Protein AF-A0A966PU40-F1 (afdb_monomer)

Mean predicted aligned error: 7.91 Å

Structure (mmCIF, N/CA/C/O backbone):
data_AF-A0A966PU40-F1
#
_entry.id   AF-A0A966PU40-F1
#
loop_
_atom_site.group_PDB
_atom_site.id
_atom_site.type_symbol
_atom_site.label_atom_id
_atom_site.label_alt_id
_atom_site.label_comp_id
_atom_site.label_asym_id
_atom_site.label_entity_id
_atom_site.label_seq_id
_atom_site.pdbx_PDB_ins_code
_atom_site.Cartn_x
_atom_site.Cartn_y
_atom_site.Cartn_z
_atom_site.occupancy
_atom_site.B_iso_or_equiv
_atom_site.auth_seq_id
_atom_site.auth_comp_id
_atom_site.auth_asym_id
_atom_site.auth_atom_id
_atom_site.pdbx_PDB_model_num
ATOM 1 N N . MET A 1 1 ? 4.384 -23.837 -5.040 1.00 49.97 1 MET A N 1
ATOM 2 C CA . MET A 1 1 ? 4.161 -22.382 -5.125 1.00 49.97 1 MET A CA 1
ATOM 3 C C . MET A 1 1 ? 4.969 -21.785 -3.992 1.00 49.97 1 MET A C 1
ATOM 5 O O . MET A 1 1 ? 4.522 -21.928 -2.866 1.00 49.97 1 MET A O 1
ATOM 9 N N . SER A 1 2 ? 6.229 -21.371 -4.197 1.00 53.91 2 SER A N 1
ATOM 10 C CA . SER A 1 2 ? 7.077 -21.059 -3.023 1.00 53.91 2 SER A CA 1
ATOM 11 C C . SER A 1 2 ? 8.029 -19.872 -3.134 1.00 53.91 2 SER A C 1
ATOM 13 O O . SER A 1 2 ? 8.113 -19.144 -2.159 1.00 53.91 2 SER A O 1
ATOM 15 N N . ASP A 1 3 ? 8.686 -19.590 -4.266 1.00 56.66 3 ASP A N 1
ATOM 16 C CA . ASP A 1 3 ? 9.688 -18.497 -4.281 1.00 56.66 3 ASP A CA 1
ATOM 17 C C . ASP A 1 3 ? 9.564 -17.516 -5.454 1.00 56.66 3 ASP A C 1
ATOM 19 O O . ASP A 1 3 ? 9.898 -16.346 -5.322 1.00 56.66 3 ASP A O 1
ATOM 23 N N . THR A 1 4 ? 9.058 -17.943 -6.613 1.00 58.75 4 THR A N 1
ATOM 24 C CA . THR A 1 4 ? 8.930 -17.054 -7.784 1.00 58.75 4 THR A CA 1
ATOM 25 C C . THR A 1 4 ? 7.728 -16.113 -7.683 1.00 58.75 4 THR A C 1
ATOM 27 O O . THR A 1 4 ? 7.845 -14.950 -8.060 1.00 58.75 4 THR A O 1
ATOM 30 N N . GLU A 1 5 ? 6.601 -16.585 -7.139 1.00 60.59 5 GLU A N 1
ATOM 31 C CA . GLU A 1 5 ? 5.418 -15.745 -6.880 1.00 60.59 5 GLU A CA 1
ATOM 32 C C . GLU A 1 5 ? 5.767 -14.610 -5.915 1.00 60.59 5 GLU A C 1
ATOM 34 O O . GLU A 1 5 ? 5.530 -13.450 -6.230 1.00 60.59 5 GLU A O 1
ATOM 39 N N . SER A 1 6 ? 6.497 -14.907 -4.834 1.00 79.19 6 SER A N 1
ATOM 40 C CA . SER A 1 6 ? 6.902 -13.879 -3.869 1.00 79.19 6 SER A CA 1
ATOM 41 C C . SER A 1 6 ? 7.825 -12.810 -4.474 1.00 79.19 6 SER A C 1
ATOM 43 O O . SER A 1 6 ? 7.762 -11.648 -4.076 1.00 79.19 6 SER A O 1
ATOM 45 N N . VAL A 1 7 ? 8.663 -13.161 -5.458 1.00 87.69 7 VAL A N 1
ATOM 46 C CA . VAL A 1 7 ? 9.554 -12.213 -6.151 1.00 87.69 7 VAL A CA 1
ATOM 47 C C . VAL A 1 7 ? 8.775 -11.307 -7.103 1.00 87.69 7 VAL A C 1
ATOM 49 O O . VAL A 1 7 ? 9.021 -10.098 -7.123 1.00 87.69 7 VAL A O 1
ATOM 52 N N . VAL A 1 8 ? 7.838 -11.866 -7.873 1.00 88.38 8 VAL A N 1
ATOM 53 C CA . VAL A 1 8 ? 6.982 -11.092 -8.785 1.00 88.38 8 VAL A CA 1
ATOM 54 C C . VAL A 1 8 ? 6.062 -10.167 -7.992 1.00 88.38 8 VAL A C 1
ATOM 56 O O . VAL A 1 8 ? 6.008 -8.973 -8.287 1.00 88.38 8 VAL A O 1
ATOM 59 N N . ASP A 1 9 ? 5.432 -10.673 -6.934 1.00 90.81 9 ASP A N 1
ATOM 60 C CA . ASP A 1 9 ? 4.559 -9.889 -6.057 1.00 90.81 9 ASP A CA 1
ATOM 61 C C . ASP A 1 9 ? 5.324 -8.751 -5.384 1.00 90.81 9 ASP A C 1
ATOM 63 O O . ASP A 1 9 ? 4.860 -7.610 -5.334 1.00 90.81 9 ASP A O 1
ATOM 67 N N . LYS A 1 10 ? 6.550 -9.025 -4.927 1.00 93.31 10 LYS A N 1
ATOM 68 C CA . LYS A 1 10 ? 7.417 -8.010 -4.329 1.00 93.31 10 LYS A CA 1
ATOM 69 C C . LYS A 1 10 ? 7.844 -6.947 -5.340 1.00 93.31 10 LYS A C 1
ATOM 71 O O . LYS A 1 10 ? 7.901 -5.771 -4.983 1.00 93.31 10 LYS A O 1
ATOM 76 N N . ARG A 1 11 ? 8.128 -7.322 -6.593 1.00 94.69 11 ARG A N 1
ATOM 77 C CA . ARG A 1 11 ? 8.388 -6.344 -7.662 1.00 94.69 11 ARG A CA 1
ATOM 78 C C . ARG A 1 11 ? 7.163 -5.466 -7.877 1.00 94.69 11 ARG A C 1
ATOM 80 O O . ARG A 1 11 ? 7.289 -4.245 -7.840 1.00 94.69 11 ARG A O 1
ATOM 87 N N . LEU A 1 12 ? 6.000 -6.084 -8.079 1.00 94.88 12 LEU A N 1
ATOM 88 C CA . LEU A 1 12 ? 4.747 -5.378 -8.323 1.00 94.88 12 LEU A CA 1
ATOM 89 C C . LEU A 1 12 ? 4.415 -4.421 -7.176 1.00 94.88 12 LEU A C 1
ATOM 91 O O . LEU A 1 12 ? 4.000 -3.295 -7.431 1.00 94.88 12 LEU A O 1
ATOM 95 N N . PHE A 1 13 ? 4.663 -4.825 -5.928 1.00 95.56 13 PHE A N 1
ATOM 96 C CA . PHE A 1 13 ? 4.517 -3.949 -4.771 1.00 95.56 13 PHE A CA 1
ATOM 97 C C . PHE A 1 13 ? 5.333 -2.658 -4.931 1.00 95.56 13 PHE A C 1
ATOM 99 O O . PHE A 1 13 ? 4.776 -1.574 -4.785 1.00 95.56 13 PHE A O 1
ATOM 106 N N . TYR A 1 14 ? 6.620 -2.748 -5.291 1.00 97.19 14 TYR A N 1
ATOM 107 C CA . TYR A 1 14 ? 7.450 -1.555 -5.504 1.00 97.19 14 TYR A CA 1
ATOM 108 C C . TYR A 1 14 ? 6.980 -0.700 -6.681 1.00 97.19 14 TYR A C 1
ATOM 110 O O . TYR A 1 14 ? 7.000 0.525 -6.572 1.00 97.19 14 TYR A O 1
ATOM 118 N N . LEU A 1 15 ? 6.509 -1.322 -7.765 1.00 96.94 15 LEU A N 1
ATOM 119 C CA . LEU A 1 15 ? 5.918 -0.596 -8.892 1.00 96.94 15 LEU A CA 1
ATOM 120 C C . LEU A 1 15 ? 4.667 0.186 -8.464 1.00 96.94 15 LEU A C 1
ATOM 122 O O . LEU A 1 15 ? 4.487 1.334 -8.855 1.00 96.94 15 LEU A O 1
ATOM 126 N N . MET A 1 16 ? 3.829 -0.409 -7.614 1.00 96.50 16 MET A N 1
ATOM 127 C CA . MET A 1 16 ? 2.580 0.189 -7.142 1.00 96.50 16 MET A CA 1
ATOM 128 C C . MET A 1 16 ? 2.767 1.324 -6.129 1.00 96.50 16 MET A C 1
ATOM 130 O O . MET A 1 16 ? 1.819 2.081 -5.926 1.00 96.50 16 MET A O 1
ATOM 134 N N . LEU A 1 17 ? 3.949 1.480 -5.515 1.00 95.44 17 LEU A N 1
ATOM 135 C CA . LEU A 1 17 ? 4.222 2.570 -4.563 1.00 95.44 17 LEU A CA 1
ATOM 136 C C . LEU A 1 17 ? 4.154 3.962 -5.205 1.00 95.44 17 LEU A C 1
ATOM 138 O O . LEU A 1 17 ? 3.912 4.945 -4.509 1.00 95.44 17 LEU A O 1
ATOM 142 N N . SER A 1 18 ? 4.398 4.069 -6.513 1.00 94.12 18 SER A N 1
ATOM 143 C CA . SER A 1 18 ? 4.313 5.331 -7.247 1.00 94.12 18 SER A CA 1
ATOM 144 C C . SER A 1 18 ? 4.175 5.073 -8.740 1.00 94.12 18 SER A C 1
ATOM 146 O O . SER A 1 18 ? 4.993 4.364 -9.320 1.00 94.12 18 SER A O 1
ATOM 148 N N . ILE A 1 19 ? 3.208 5.730 -9.386 1.00 91.12 19 ILE A N 1
ATOM 149 C CA . ILE A 1 19 ? 3.029 5.658 -10.846 1.00 91.12 19 ILE A CA 1
ATOM 150 C C . ILE A 1 19 ? 4.302 6.112 -11.583 1.00 91.12 19 ILE A C 1
ATOM 152 O O . ILE A 1 19 ? 4.691 5.505 -12.575 1.00 91.12 19 ILE A O 1
ATOM 156 N N . GLY A 1 20 ? 4.948 7.184 -11.108 1.00 89.38 20 GLY A N 1
ATOM 157 C CA . GLY A 1 20 ? 6.094 7.794 -11.792 1.00 89.38 20 GLY A CA 1
ATOM 158 C C . GLY A 1 20 ? 7.458 7.258 -11.359 1.00 89.38 20 GLY A C 1
ATOM 159 O O . GLY A 1 20 ? 8.394 7.290 -12.147 1.00 89.38 20 GLY A O 1
ATOM 160 N N . GLN A 1 21 ? 7.582 6.781 -10.117 1.00 95.19 21 GLN A N 1
ATOM 161 C CA . GLN A 1 21 ? 8.871 6.385 -9.526 1.00 95.19 21 GLN A CA 1
ATOM 162 C C . GLN A 1 21 ? 8.955 4.895 -9.181 1.00 95.19 21 GLN A C 1
ATOM 164 O O . GLN A 1 21 ? 10.002 4.424 -8.744 1.00 95.19 21 GLN A O 1
ATOM 169 N N . GLY A 1 22 ? 7.882 4.125 -9.383 1.00 95.81 22 GLY A N 1
ATOM 170 C CA . GLY A 1 22 ? 7.835 2.713 -9.006 1.00 95.81 22 GLY A CA 1
ATOM 171 C C . GLY A 1 22 ? 8.951 1.872 -9.636 1.00 95.81 22 GLY A C 1
ATOM 172 O O . GLY A 1 22 ? 9.512 0.999 -8.974 1.00 95.81 22 GLY A O 1
ATOM 173 N N . GLN A 1 23 ? 9.344 2.176 -10.880 1.00 95.88 23 GLN A N 1
ATOM 174 C CA . GLN A 1 23 ? 10.475 1.519 -11.552 1.00 95.88 23 GLN A CA 1
ATOM 175 C C . GLN A 1 23 ? 11.807 1.793 -10.851 1.00 95.88 23 GLN A C 1
ATOM 177 O O . GLN A 1 23 ? 12.583 0.866 -10.619 1.00 95.88 23 GLN A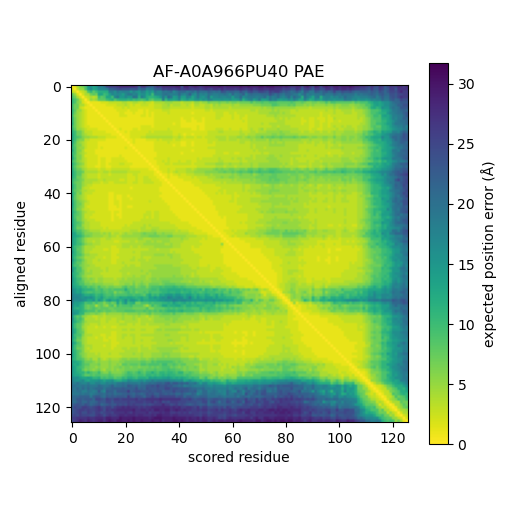 O 1
ATOM 182 N N . GLU A 1 24 ? 12.053 3.046 -10.460 1.00 96.00 24 GLU A N 1
ATOM 183 C CA . GLU A 1 24 ? 13.256 3.438 -9.721 1.00 96.00 24 GLU A CA 1
ATOM 184 C C . GLU A 1 24 ? 13.307 2.736 -8.360 1.00 96.00 24 GLU A C 1
ATOM 186 O O . GLU A 1 24 ? 14.358 2.237 -7.958 1.00 96.00 24 GLU A O 1
ATOM 191 N N . PHE A 1 25 ? 12.165 2.620 -7.676 1.00 96.94 25 PHE A N 1
ATOM 192 C CA . PHE A 1 25 ? 12.071 1.910 -6.400 1.00 96.94 25 PHE A CA 1
ATOM 193 C C . PHE A 1 25 ? 12.331 0.412 -6.557 1.00 96.94 25 PHE A C 1
ATOM 195 O O . PHE A 1 25 ? 13.086 -0.168 -5.778 1.00 96.94 25 PHE A O 1
ATOM 202 N N . ALA A 1 26 ? 11.758 -0.222 -7.582 1.00 96.31 26 ALA A N 1
ATOM 203 C CA . ALA A 1 26 ? 12.028 -1.624 -7.871 1.00 96.31 26 ALA A CA 1
ATOM 204 C C . ALA A 1 26 ? 13.516 -1.840 -8.207 1.00 96.31 26 ALA A C 1
ATOM 206 O O . ALA A 1 26 ? 14.133 -2.769 -7.682 1.00 96.31 26 ALA A O 1
ATOM 207 N N . ASN A 1 27 ? 14.119 -0.963 -9.015 1.00 95.75 27 ASN A N 1
ATOM 208 C CA . ASN A 1 27 ? 15.543 -1.033 -9.335 1.00 95.75 27 ASN A CA 1
ATOM 209 C C . ASN A 1 27 ? 16.423 -0.908 -8.087 1.00 95.75 27 ASN A C 1
ATOM 211 O O . ASN A 1 27 ? 17.295 -1.745 -7.854 1.00 95.75 27 ASN A O 1
ATOM 215 N N . PHE A 1 28 ? 16.136 0.086 -7.245 1.00 96.44 28 PHE A N 1
ATOM 216 C CA . PHE A 1 28 ? 16.833 0.304 -5.981 1.00 96.44 28 PHE A CA 1
ATOM 217 C C . PHE A 1 28 ? 16.777 -0.927 -5.064 1.00 96.44 28 PHE A C 1
ATOM 219 O O . PHE A 1 28 ? 17.746 -1.244 -4.377 1.00 96.44 28 PHE A O 1
ATOM 226 N N . MET A 1 29 ? 15.667 -1.669 -5.102 1.00 95.75 29 MET A N 1
ATOM 227 C CA . MET A 1 29 ? 15.474 -2.905 -4.340 1.00 95.75 29 MET A CA 1
ATOM 228 C C . MET A 1 29 ? 16.082 -4.156 -4.998 1.00 95.75 29 MET A C 1
ATOM 230 O O . MET A 1 29 ? 15.887 -5.265 -4.495 1.00 95.75 29 MET A O 1
ATOM 234 N N . GLY A 1 30 ? 16.849 -3.989 -6.080 1.00 95.38 30 GLY A N 1
ATOM 235 C CA . GLY A 1 30 ? 17.644 -5.036 -6.723 1.00 95.38 30 GLY A CA 1
ATOM 236 C C . GLY A 1 30 ? 16.990 -5.696 -7.937 1.00 95.38 30 GLY A C 1
ATOM 237 O O . GLY A 1 30 ? 17.535 -6.673 -8.452 1.00 95.38 30 GLY A O 1
ATOM 238 N N . PHE A 1 31 ? 15.845 -5.197 -8.415 1.00 95.38 31 PHE A N 1
ATOM 239 C CA . PHE A 1 31 ? 15.235 -5.702 -9.645 1.00 95.38 31 PHE A CA 1
ATOM 240 C C . PHE A 1 31 ? 15.910 -5.107 -10.885 1.00 95.38 31 PHE A C 1
ATOM 242 O O . PHE A 1 31 ? 16.271 -3.935 -10.924 1.00 95.38 31 PHE A O 1
ATOM 249 N N . SER A 1 32 ? 16.064 -5.907 -11.937 1.00 92.62 32 SER A N 1
ATOM 250 C CA . SER A 1 32 ? 16.587 -5.423 -13.216 1.00 92.62 32 SER A CA 1
ATOM 251 C C . SER A 1 32 ? 15.631 -4.430 -13.877 1.00 92.62 32 SER A C 1
ATOM 253 O O . SER A 1 32 ? 14.412 -4.600 -13.799 1.00 92.62 32 SER A O 1
ATOM 255 N N . ASN A 1 33 ? 16.186 -3.449 -14.593 1.00 90.88 33 ASN A N 1
ATOM 256 C CA . ASN A 1 33 ? 15.378 -2.567 -15.429 1.00 90.88 33 ASN A CA 1
ATOM 257 C C . ASN A 1 33 ? 14.752 -3.362 -16.581 1.00 90.88 33 ASN A C 1
ATOM 259 O O . ASN A 1 33 ? 15.470 -4.117 -17.250 1.00 90.88 33 ASN A O 1
ATOM 263 N N . PRO A 1 34 ? 13.441 -3.212 -16.816 1.00 93.12 34 PRO A N 1
ATOM 264 C CA . PRO A 1 34 ? 12.797 -3.799 -17.978 1.00 93.12 34 PRO A CA 1
ATOM 265 C C . PRO A 1 34 ? 13.254 -3.098 -19.268 1.00 93.12 34 PRO A C 1
ATOM 267 O O . PRO A 1 34 ? 13.898 -2.050 -19.249 1.00 93.12 34 PRO A O 1
ATOM 270 N N . SER A 1 35 ? 12.911 -3.675 -20.419 1.00 95.38 35 SER A N 1
ATOM 271 C CA . SER A 1 35 ? 12.966 -2.943 -21.690 1.00 95.38 35 SER A CA 1
ATOM 272 C C . SER A 1 35 ? 11.939 -1.809 -21.700 1.00 95.38 35 SER A C 1
ATOM 274 O O . SER A 1 35 ? 10.865 -1.987 -21.129 1.00 95.38 35 SER A O 1
ATOM 276 N N . ASN A 1 36 ? 12.197 -0.731 -22.446 1.00 95.00 36 ASN A N 1
ATOM 277 C CA . ASN A 1 36 ? 11.296 0.427 -22.541 1.00 95.00 36 ASN A CA 1
ATOM 278 C C . ASN A 1 36 ? 9.828 0.047 -22.810 1.00 95.00 36 ASN A C 1
ATOM 280 O O . ASN A 1 36 ? 8.935 0.570 -22.154 1.00 95.00 36 ASN A O 1
ATOM 284 N N . ASP A 1 37 ? 9.565 -0.887 -23.729 1.00 96.06 37 ASP A N 1
ATOM 285 C CA . ASP A 1 37 ? 8.190 -1.296 -24.062 1.00 96.06 37 ASP A CA 1
ATOM 286 C C . ASP A 1 37 ? 7.468 -1.943 -22.869 1.00 96.06 37 ASP A C 1
ATOM 288 O O . ASP A 1 37 ? 6.286 -1.697 -22.632 1.00 96.06 37 ASP A O 1
ATOM 292 N N . VAL A 1 38 ? 8.197 -2.741 -22.085 1.00 94.50 38 VAL A N 1
ATOM 293 C CA . VAL A 1 38 ? 7.686 -3.383 -20.866 1.00 94.50 38 VAL A CA 1
ATOM 294 C C . VAL A 1 38 ? 7.509 -2.348 -19.759 1.00 94.50 38 VAL A C 1
ATOM 296 O O . VAL A 1 38 ? 6.489 -2.359 -19.082 1.00 94.50 38 VAL A O 1
ATOM 299 N N . GLU A 1 39 ? 8.452 -1.417 -19.616 1.00 94.69 39 GLU A N 1
ATOM 300 C CA . GLU A 1 39 ? 8.365 -0.325 -18.645 1.00 94.69 39 GLU A CA 1
ATOM 301 C C . GLU A 1 39 ? 7.101 0.518 -18.850 1.00 94.69 39 GLU A C 1
ATOM 303 O O . GLU A 1 39 ? 6.355 0.771 -17.906 1.00 94.69 39 GLU A O 1
ATOM 308 N N . GLN A 1 40 ? 6.823 0.909 -20.097 1.00 94.88 40 GLN A N 1
ATOM 309 C CA . GLN A 1 40 ? 5.636 1.692 -20.441 1.00 94.88 40 GLN A CA 1
ATOM 310 C C . GLN A 1 40 ? 4.342 0.913 -20.185 1.00 94.88 40 GLN A C 1
ATOM 312 O O . GLN A 1 40 ? 3.371 1.482 -19.682 1.00 94.88 40 GLN A O 1
ATOM 317 N N . ALA A 1 41 ? 4.327 -0.388 -20.488 1.00 95.19 41 ALA A N 1
ATOM 318 C CA . ALA A 1 41 ? 3.187 -1.246 -20.186 1.00 95.19 41 ALA A CA 1
ATOM 319 C C . ALA A 1 41 ? 2.944 -1.365 -18.670 1.00 95.19 41 ALA A C 1
ATOM 321 O O . ALA A 1 41 ? 1.803 -1.250 -18.227 1.00 95.19 41 ALA A O 1
ATOM 322 N N . GLU A 1 42 ? 4.003 -1.536 -17.872 1.00 95.00 42 GLU A N 1
ATOM 323 C CA . GLU A 1 42 ? 3.927 -1.589 -16.407 1.00 95.00 42 GLU A CA 1
ATOM 324 C C . GLU A 1 42 ? 3.437 -0.252 -15.818 1.00 95.00 42 GLU A C 1
ATOM 326 O O . GLU A 1 42 ? 2.560 -0.252 -14.957 1.00 95.00 42 GLU A O 1
ATOM 331 N N . ILE A 1 43 ? 3.925 0.895 -16.310 1.00 95.31 43 ILE A N 1
ATOM 332 C CA . ILE A 1 43 ? 3.453 2.225 -15.875 1.00 95.31 43 ILE A CA 1
ATOM 333 C C . ILE A 1 43 ? 1.959 2.397 -16.174 1.00 95.31 43 ILE A C 1
ATOM 335 O O . ILE A 1 43 ? 1.208 2.878 -15.323 1.00 95.31 43 ILE A O 1
ATOM 339 N N . TYR A 1 44 ? 1.513 1.992 -17.367 1.00 95.94 44 TYR A N 1
ATOM 340 C CA . TYR A 1 44 ? 0.102 2.070 -17.740 1.00 95.94 44 TYR A CA 1
ATOM 341 C C . TYR A 1 44 ? -0.780 1.166 -16.867 1.00 95.94 44 TYR A C 1
ATOM 343 O O . TYR A 1 44 ? -1.859 1.591 -16.447 1.00 95.94 44 TYR A O 1
ATOM 351 N N . ASP A 1 45 ? -0.325 -0.051 -16.556 1.00 95.31 45 ASP A N 1
ATOM 352 C CA . ASP A 1 45 ? -1.029 -0.968 -15.653 1.00 95.31 45 ASP A CA 1
ATOM 353 C C . ASP A 1 45 ? -1.162 -0.368 -14.244 1.00 95.31 45 ASP A C 1
ATOM 355 O O . ASP A 1 45 ? -2.271 -0.266 -13.714 1.00 95.31 45 ASP A O 1
ATOM 359 N N . VAL A 1 46 ? -0.062 0.131 -13.668 1.00 96.38 46 VAL A N 1
ATOM 360 C CA . VAL A 1 46 ? -0.066 0.788 -12.349 1.00 96.38 46 VAL A CA 1
ATOM 361 C C . VAL A 1 46 ? -1.008 1.996 -12.341 1.00 96.38 46 VAL A C 1
ATOM 363 O O . VAL A 1 46 ? -1.853 2.107 -11.450 1.00 96.38 46 VAL A O 1
ATOM 366 N N . ALA A 1 47 ? -0.925 2.870 -13.348 1.00 96.12 47 ALA A N 1
ATOM 367 C CA . ALA A 1 47 ? -1.798 4.036 -13.465 1.00 96.12 47 ALA A CA 1
ATOM 368 C C . ALA A 1 47 ? -3.282 3.645 -13.558 1.00 96.12 47 ALA A C 1
ATOM 370 O O . ALA A 1 47 ? -4.131 4.258 -12.909 1.00 96.12 47 ALA A O 1
ATOM 371 N N . SER A 1 48 ? -3.595 2.598 -14.324 1.00 96.25 48 SER A N 1
ATOM 372 C CA . SER A 1 48 ? -4.960 2.088 -14.482 1.00 96.25 48 SER A CA 1
ATOM 373 C C . SER A 1 48 ? -5.518 1.562 -13.159 1.00 96.25 48 SER A C 1
ATOM 375 O O . SER A 1 48 ? -6.650 1.881 -12.79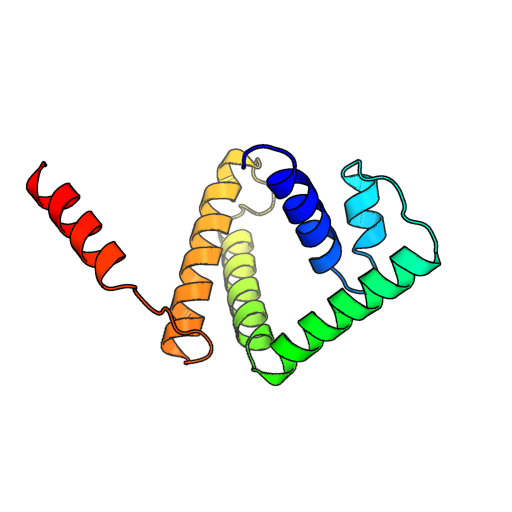8 1.00 96.25 48 SER A O 1
ATOM 377 N N . ARG A 1 49 ? -4.717 0.815 -12.389 1.00 94.88 49 ARG A N 1
ATOM 378 C CA . ARG A 1 49 ? -5.112 0.307 -11.064 1.00 94.88 49 ARG A CA 1
ATOM 379 C C . ARG A 1 49 ? -5.321 1.433 -10.055 1.00 94.88 49 ARG A C 1
ATOM 381 O O . ARG A 1 49 ? -6.322 1.438 -9.346 1.00 94.88 49 ARG A O 1
ATOM 388 N N . TRP A 1 50 ? -4.425 2.418 -10.031 1.00 94.81 50 TRP A N 1
ATOM 389 C CA . TRP A 1 50 ? -4.584 3.608 -9.192 1.00 94.81 50 TRP A CA 1
ATOM 390 C C . TRP A 1 50 ? -5.868 4.373 -9.528 1.00 94.81 50 TRP A C 1
ATOM 392 O O . TRP A 1 50 ? -6.617 4.741 -8.625 1.00 94.81 50 TRP A O 1
ATOM 402 N N . ALA A 1 51 ? -6.178 4.551 -10.815 1.00 94.50 51 ALA A N 1
ATOM 403 C CA . ALA A 1 51 ? -7.414 5.200 -11.243 1.00 94.50 51 ALA A CA 1
ATOM 404 C C . ALA A 1 51 ? -8.672 4.453 -10.759 1.00 94.50 51 ALA A C 1
ATOM 406 O O . ALA A 1 51 ? -9.659 5.093 -10.394 1.00 94.50 51 ALA A O 1
ATOM 407 N N . LEU A 1 52 ? -8.644 3.115 -10.704 1.00 92.31 52 LEU A N 1
ATOM 408 C CA . LEU A 1 52 ? -9.739 2.328 -10.123 1.00 92.31 52 LEU A CA 1
ATOM 409 C C . LEU A 1 52 ? -9.928 2.639 -8.633 1.00 92.31 52 LEU A C 1
ATOM 411 O O . LEU A 1 52 ? -11.056 2.891 -8.214 1.00 92.31 52 LEU A O 1
ATOM 415 N N . PHE A 1 53 ? -8.846 2.688 -7.850 1.00 91.44 53 PHE A N 1
ATOM 416 C CA . PHE A 1 53 ? -8.926 2.997 -6.417 1.00 91.44 53 PHE A CA 1
ATOM 417 C C . PHE A 1 53 ? -9.424 4.419 -6.142 1.00 91.44 53 PHE A C 1
ATOM 419 O O . PHE A 1 53 ? -10.205 4.625 -5.212 1.00 91.44 53 PHE A O 1
ATOM 426 N N . VAL A 1 54 ? -9.024 5.390 -6.968 1.00 90.69 54 VAL A N 1
ATOM 427 C CA . VAL A 1 54 ? -9.536 6.768 -6.901 1.00 90.69 54 VAL A CA 1
ATOM 428 C C . VAL A 1 54 ? -11.043 6.791 -7.153 1.00 90.69 54 VAL A C 1
ATOM 430 O O . VAL A 1 54 ? -11.800 7.308 -6.337 1.00 90.69 54 VAL A O 1
ATOM 433 N N . ASN A 1 55 ? -11.496 6.186 -8.253 1.00 88.31 55 ASN A N 1
ATOM 434 C CA . ASN A 1 55 ? -12.906 6.223 -8.652 1.00 88.31 55 ASN A CA 1
ATOM 435 C C . ASN A 1 55 ? -13.834 5.472 -7.685 1.00 88.31 55 ASN A C 1
ATOM 437 O O . ASN A 1 55 ? -15.030 5.748 -7.646 1.00 88.31 55 ASN A O 1
ATOM 441 N N . GLN A 1 56 ? -13.295 4.525 -6.917 1.00 86.56 56 GLN A N 1
ATOM 442 C CA . GLN A 1 56 ? -14.032 3.773 -5.901 1.00 86.56 56 GLN A CA 1
ATOM 443 C C . GLN A 1 56 ? -14.000 4.439 -4.517 1.00 86.56 56 GLN A C 1
ATOM 445 O O . GLN A 1 56 ? -14.508 3.852 -3.568 1.00 86.56 56 GLN A O 1
ATOM 450 N N . GLY A 1 57 ? -13.381 5.617 -4.359 1.00 85.25 57 GLY A N 1
ATOM 451 C CA . GLY A 1 57 ? -13.229 6.283 -3.055 1.00 85.25 57 GLY A CA 1
ATOM 452 C C . GLY A 1 57 ? -12.308 5.543 -2.074 1.00 85.25 57 GLY A C 1
ATOM 453 O O . GLY A 1 57 ? -12.221 5.897 -0.901 1.00 85.25 57 GLY A O 1
ATOM 454 N N . VAL A 1 58 ? -11.605 4.507 -2.544 1.00 91.06 58 VAL A N 1
ATOM 455 C CA . VAL A 1 58 ? -10.680 3.704 -1.734 1.00 91.06 58 VAL A CA 1
ATOM 456 C C . VAL A 1 58 ? -9.462 4.540 -1.358 1.00 91.06 58 VAL A C 1
ATOM 458 O O . VAL A 1 58 ? -9.035 4.516 -0.205 1.00 91.06 58 VAL A O 1
ATOM 461 N N . LEU A 1 59 ? -8.928 5.319 -2.308 1.00 91.19 59 LEU A N 1
ATOM 462 C CA . LEU A 1 59 ? -7.729 6.122 -2.067 1.00 91.19 59 LEU A CA 1
ATOM 463 C C . LEU A 1 59 ? -7.930 7.147 -0.938 1.00 91.19 59 LEU A C 1
ATOM 465 O O . LEU A 1 59 ? -7.049 7.288 -0.102 1.00 91.19 59 LEU A O 1
ATOM 469 N N . GLU A 1 60 ? -9.098 7.788 -0.854 1.00 90.62 60 GLU A N 1
ATOM 470 C CA . GLU A 1 60 ? -9.419 8.748 0.215 1.00 90.62 60 GLU A CA 1
ATOM 471 C C . GLU A 1 60 ? -9.373 8.090 1.603 1.00 90.62 60 GLU A C 1
ATOM 473 O O . GLU A 1 60 ? -8.765 8.617 2.536 1.00 90.62 60 GLU A O 1
ATOM 478 N N . SER A 1 61 ? -9.943 6.885 1.725 1.00 91.81 61 SER A N 1
ATOM 479 C CA . SER A 1 61 ? -9.899 6.118 2.975 1.00 91.81 61 SER A CA 1
ATOM 480 C C . SER A 1 61 ? -8.467 5.760 3.376 1.00 91.81 61 SER A C 1
ATOM 482 O O . SER A 1 61 ? -8.130 5.856 4.559 1.00 91.81 61 SER A O 1
ATOM 484 N N . ILE A 1 62 ? -7.632 5.383 2.399 1.00 94.19 62 ILE A N 1
ATOM 485 C CA . ILE A 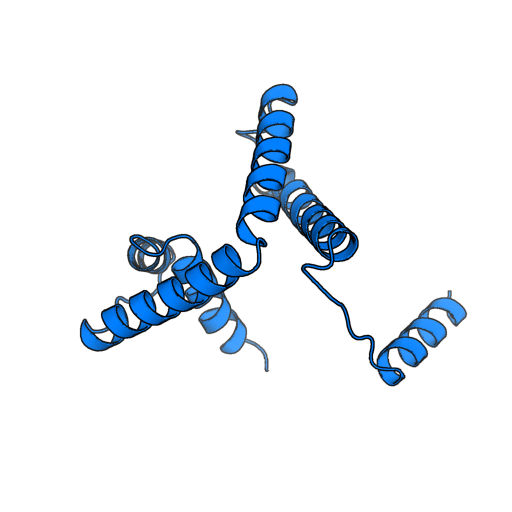1 62 ? -6.207 5.083 2.595 1.00 94.19 62 ILE A CA 1
ATOM 486 C C . ILE A 1 62 ? -5.451 6.334 3.051 1.00 94.19 62 ILE A C 1
ATOM 488 O O . ILE A 1 62 ? -4.736 6.275 4.050 1.00 94.19 62 ILE A O 1
ATOM 492 N N . GLU A 1 63 ? -5.614 7.461 2.356 1.00 94.44 63 GLU A N 1
ATOM 493 C CA . GLU A 1 63 ? -4.923 8.719 2.660 1.00 94.44 63 GLU A CA 1
ATOM 494 C C . GLU A 1 63 ? -5.274 9.243 4.055 1.00 94.44 63 GLU A C 1
ATOM 496 O O . GLU A 1 63 ? -4.385 9.606 4.827 1.00 94.44 63 GLU A O 1
ATOM 501 N N . GLU A 1 64 ? -6.557 9.241 4.419 1.00 94.62 64 GLU A N 1
ATOM 502 C CA . GLU A 1 64 ? -6.994 9.669 5.747 1.00 94.62 64 GLU A CA 1
ATOM 503 C C . GLU A 1 64 ? -6.402 8.772 6.846 1.00 94.62 64 GLU A C 1
ATOM 505 O O . GLU A 1 64 ? -5.845 9.266 7.829 1.00 94.62 64 GLU A O 1
ATOM 510 N N . SER A 1 65 ? -6.452 7.449 6.664 1.00 95.75 65 SER A N 1
ATOM 511 C CA . SER A 1 65 ? -5.882 6.506 7.629 1.00 95.75 65 SER A CA 1
ATOM 512 C C . SER A 1 65 ? -4.357 6.622 7.733 1.00 95.75 65 SER A C 1
ATOM 514 O O . SER A 1 65 ? -3.817 6.515 8.836 1.00 95.75 65 SER A O 1
ATOM 516 N N . ALA A 1 66 ? -3.655 6.870 6.624 1.00 95.06 66 ALA A N 1
ATOM 517 C CA . ALA A 1 66 ? -2.214 7.102 6.624 1.00 95.06 66 ALA A CA 1
ATOM 518 C C . ALA A 1 66 ? -1.852 8.377 7.400 1.00 95.06 66 ALA A C 1
ATOM 520 O O . ALA A 1 66 ? -0.943 8.346 8.231 1.00 95.06 66 ALA A O 1
ATOM 521 N N . ASN A 1 67 ? -2.600 9.469 7.198 1.00 95.75 67 ASN A N 1
ATOM 522 C CA . ASN A 1 67 ? -2.417 10.715 7.947 1.00 95.75 67 ASN A CA 1
ATOM 523 C C . ASN A 1 67 ? -2.578 10.503 9.459 1.00 95.75 67 ASN A C 1
ATOM 525 O O . ASN A 1 67 ? -1.740 10.959 10.234 1.00 95.75 67 ASN A O 1
ATOM 529 N N . TRP A 1 68 ? -3.586 9.741 9.897 1.00 95.44 68 TRP A N 1
ATOM 530 C CA . TRP A 1 68 ? -3.767 9.437 11.322 1.00 95.44 68 TRP A CA 1
ATOM 531 C C . TRP A 1 68 ? -2.600 8.647 11.927 1.00 95.44 68 TRP A C 1
ATOM 533 O O . TRP A 1 68 ? -2.215 8.887 13.074 1.00 95.44 68 TRP A O 1
ATOM 543 N N . VAL A 1 69 ? -2.012 7.713 11.174 1.00 93.75 69 VAL A N 1
ATOM 544 C CA . VAL A 1 69 ? -0.841 6.953 11.640 1.00 93.75 69 VAL A CA 1
ATOM 545 C C . VAL A 1 69 ? 0.412 7.820 11.681 1.00 93.75 69 VAL A C 1
ATOM 547 O O . VAL A 1 69 ? 1.190 7.697 12.627 1.00 93.75 69 VAL A O 1
ATOM 550 N N . LEU A 1 70 ? 0.598 8.721 10.715 1.00 92.12 70 LEU A N 1
ATOM 551 C CA . LEU A 1 70 ? 1.692 9.693 10.740 1.00 92.12 70 LEU A CA 1
ATOM 552 C C . LEU A 1 70 ? 1.578 10.630 11.951 1.00 92.12 70 LEU A C 1
ATOM 554 O O . LEU A 1 70 ? 2.560 10.801 12.671 1.00 92.12 70 LEU A O 1
ATOM 558 N N . ASP A 1 71 ? 0.379 11.135 12.251 1.00 93.94 71 ASP A N 1
ATOM 559 C CA . ASP A 1 71 ? 0.116 11.941 13.449 1.00 93.94 71 ASP A CA 1
ATOM 560 C C . ASP A 1 71 ? 0.424 11.176 14.745 1.00 93.94 71 ASP A C 1
ATOM 562 O O . ASP A 1 71 ? 0.965 11.735 15.703 1.00 93.94 71 ASP A O 1
ATOM 566 N N . PHE A 1 72 ? 0.071 9.888 14.805 1.00 91.50 72 PHE A N 1
ATOM 567 C CA . PHE A 1 72 ? 0.398 9.032 15.944 1.00 91.50 72 PHE A CA 1
ATOM 568 C C . PHE A 1 72 ? 1.911 8.823 16.081 1.00 91.50 72 PHE A C 1
ATOM 570 O O . PHE A 1 72 ? 2.447 8.911 17.189 1.00 91.50 72 PHE A O 1
ATOM 577 N N . LEU A 1 73 ? 2.609 8.553 14.975 1.00 90.56 73 LEU A N 1
ATOM 578 C CA . LEU A 1 73 ? 4.061 8.370 14.943 1.00 90.56 73 LEU A CA 1
ATOM 579 C C . LEU A 1 73 ? 4.810 9.628 15.387 1.00 90.56 73 LEU A C 1
ATOM 581 O O . LEU A 1 73 ? 5.758 9.518 16.168 1.00 90.56 73 LEU A O 1
ATOM 585 N N . ASP A 1 74 ? 4.364 10.799 14.937 1.00 90.12 74 ASP A N 1
ATOM 586 C CA . ASP A 1 74 ? 4.937 12.090 15.315 1.00 90.12 74 ASP A CA 1
ATOM 587 C C . ASP A 1 74 ? 4.741 12.359 16.816 1.00 90.12 74 ASP A C 1
ATOM 589 O O . ASP A 1 74 ? 5.706 12.534 17.562 1.00 90.12 74 ASP A O 1
ATOM 593 N N . LYS A 1 75 ? 3.502 12.240 17.317 1.00 91.69 75 LYS A N 1
ATOM 594 C CA . LYS A 1 75 ? 3.178 12.452 18.744 1.00 91.69 75 LYS A CA 1
ATOM 595 C C . LYS A 1 75 ? 3.828 11.438 19.683 1.00 91.69 75 LYS A C 1
ATOM 597 O O . LYS A 1 75 ? 4.070 11.751 20.847 1.00 91.69 75 LYS A O 1
ATOM 602 N N . SER A 1 76 ? 4.083 10.220 19.207 1.00 87.81 76 SER A N 1
ATOM 603 C CA . SER A 1 76 ? 4.760 9.175 19.982 1.00 87.81 76 SER A CA 1
ATOM 604 C C . SER A 1 76 ? 6.285 9.195 19.835 1.00 87.81 76 SER A C 1
ATOM 606 O O . SER A 1 76 ? 6.952 8.396 20.492 1.00 87.81 76 SER A O 1
ATOM 608 N N . ASN A 1 77 ? 6.837 10.111 19.025 1.00 84.38 77 ASN A N 1
ATOM 609 C CA . ASN A 1 77 ? 8.261 10.214 18.698 1.00 84.38 77 ASN A CA 1
ATOM 610 C C . ASN A 1 77 ? 8.850 8.890 18.167 1.00 84.38 77 ASN A C 1
ATOM 612 O O . ASN A 1 77 ? 9.955 8.495 18.537 1.00 84.38 77 ASN A O 1
ATOM 616 N N . LYS A 1 78 ? 8.082 8.184 17.324 1.00 83.12 78 LYS A N 1
ATOM 617 C CA . LYS A 1 78 ? 8.431 6.860 16.776 1.00 83.12 78 LYS A CA 1
ATOM 618 C C . LYS A 1 78 ? 8.836 6.865 15.299 1.00 83.12 78 LYS A C 1
ATOM 620 O O . LYS A 1 78 ? 9.129 5.806 14.750 1.00 83.12 78 LYS A O 1
ATOM 625 N N . LEU A 1 79 ? 8.865 8.030 14.646 1.00 79.81 79 LEU A N 1
ATOM 626 C CA . LEU A 1 79 ? 9.197 8.160 13.215 1.00 79.81 79 LEU A CA 1
ATOM 627 C C . LEU A 1 79 ? 10.580 7.595 12.850 1.00 79.81 79 LEU A C 1
ATOM 629 O O . LEU A 1 79 ? 10.773 7.115 11.737 1.00 79.81 79 LEU A O 1
ATOM 633 N N . SER A 1 80 ? 11.526 7.637 13.789 1.00 81.25 80 SER A N 1
ATOM 634 C CA . SER A 1 80 ? 12.925 7.248 13.574 1.00 81.25 80 SER A CA 1
ATOM 635 C C . SER A 1 80 ? 13.281 5.890 14.189 1.00 81.25 80 SER A C 1
ATOM 637 O O . SER A 1 80 ? 14.465 5.577 14.328 1.00 81.25 80 SER A O 1
ATOM 639 N N . ASN A 1 81 ? 12.288 5.108 14.621 1.00 84.00 81 ASN A N 1
ATOM 640 C CA . ASN A 1 81 ? 12.542 3.846 15.309 1.00 84.00 81 ASN A CA 1
ATOM 641 C C . ASN A 1 81 ? 13.081 2.766 14.348 1.00 84.00 81 ASN A C 1
ATOM 643 O O . ASN A 1 81 ? 12.814 2.811 13.143 1.00 84.00 81 ASN A O 1
ATOM 647 N N . PRO A 1 82 ? 13.823 1.768 14.867 1.00 83.75 82 PRO A N 1
ATOM 648 C CA . PRO A 1 82 ? 14.257 0.613 14.088 1.00 83.75 82 PRO A CA 1
ATOM 649 C C . PRO A 1 82 ? 13.084 -0.106 13.412 1.00 83.75 82 PRO A C 1
ATOM 651 O O . PRO A 1 82 ? 11.969 -0.142 13.938 1.00 83.75 82 PRO A O 1
ATOM 654 N N . LYS A 1 83 ? 13.345 -0.740 12.263 1.00 81.38 83 LYS A N 1
ATOM 655 C CA . LYS A 1 83 ? 12.327 -1.446 11.468 1.00 81.38 83 LYS A CA 1
ATOM 656 C C . LYS A 1 83 ? 11.523 -2.444 12.306 1.00 81.38 83 LYS A C 1
ATOM 658 O O . LYS A 1 83 ? 10.315 -2.558 12.122 1.00 81.38 83 LYS A O 1
ATOM 663 N N . GLU A 1 84 ? 12.185 -3.157 13.209 1.00 85.31 84 GLU A N 1
ATOM 664 C CA . GLU A 1 84 ? 11.597 -4.186 14.067 1.00 85.31 84 GLU A CA 1
ATOM 665 C C . GLU A 1 84 ? 10.526 -3.615 15.005 1.00 85.31 84 GLU A C 1
ATOM 667 O O . GLU A 1 84 ? 9.556 -4.297 15.325 1.00 85.31 84 GLU A O 1
ATOM 672 N N . GLU A 1 85 ? 10.666 -2.352 15.405 1.00 81.44 85 GLU A N 1
ATOM 673 C CA . GLU A 1 85 ? 9.726 -1.671 16.296 1.00 81.44 85 GLU A CA 1
ATOM 674 C C . GLU A 1 85 ? 8.560 -1.023 15.540 1.00 81.44 85 GLU A C 1
ATOM 676 O O . GLU A 1 85 ? 7.473 -0.860 16.098 1.00 81.44 85 GLU A O 1
ATOM 681 N N . VAL A 1 86 ? 8.768 -0.664 14.269 1.00 86.19 86 VAL A N 1
ATOM 682 C CA . VAL A 1 86 ? 7.756 0.011 13.439 1.00 86.19 86 VAL A CA 1
ATOM 683 C C . VA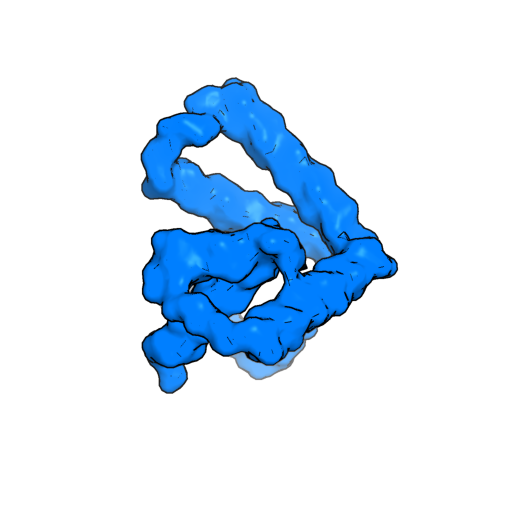L A 1 86 ? 6.937 -0.986 12.609 1.00 86.19 86 VAL A C 1
ATOM 685 O O . VAL A 1 86 ? 5.782 -0.717 12.284 1.00 86.19 86 VAL A O 1
ATOM 688 N N . LEU A 1 87 ? 7.473 -2.173 12.303 1.00 88.00 87 LEU A N 1
ATOM 689 C CA . LEU A 1 87 ? 6.755 -3.198 11.538 1.00 88.00 87 LEU A CA 1
ATOM 690 C C . LEU A 1 87 ? 5.399 -3.581 12.168 1.00 88.00 87 LEU A C 1
ATOM 692 O O . LEU A 1 87 ? 4.406 -3.552 11.438 1.00 88.00 87 LEU A O 1
ATOM 696 N N . PRO A 1 88 ? 5.292 -3.872 13.484 1.00 90.69 88 PRO A N 1
ATOM 697 C CA . PRO A 1 88 ? 4.000 -4.180 14.100 1.00 90.69 88 PRO A CA 1
ATOM 698 C C . PRO A 1 88 ? 2.977 -3.049 13.944 1.00 90.69 88 PRO A C 1
ATOM 700 O O . PRO A 1 88 ? 1.785 -3.309 13.796 1.00 90.69 88 PRO A O 1
ATOM 703 N N . LEU A 1 89 ? 3.436 -1.793 13.926 1.00 90.81 89 LEU A N 1
ATOM 704 C CA . LEU A 1 89 ? 2.567 -0.640 13.719 1.00 90.81 89 LEU A CA 1
ATOM 705 C C . LEU A 1 89 ? 2.015 -0.594 12.291 1.00 90.81 89 LEU A C 1
ATOM 707 O O . LEU A 1 89 ? 0.820 -0.374 12.123 1.00 90.81 89 LEU A O 1
ATOM 711 N N . PHE A 1 90 ? 2.844 -0.822 11.269 1.00 91.31 90 PHE A N 1
ATOM 712 C CA . PHE A 1 90 ? 2.362 -0.863 9.883 1.00 91.31 90 PHE A CA 1
ATOM 713 C C . PHE A 1 90 ? 1.428 -2.050 9.620 1.00 91.31 90 PHE A C 1
ATOM 715 O O . PHE A 1 90 ? 0.484 -1.920 8.842 1.00 91.31 90 PHE A O 1
ATOM 722 N N . VAL A 1 91 ? 1.634 -3.179 10.305 1.00 93.62 91 VAL A N 1
ATOM 723 C CA . VAL A 1 91 ? 0.682 -4.300 10.285 1.00 93.62 91 VAL A CA 1
ATOM 724 C C . VAL A 1 91 ? -0.656 -3.873 10.899 1.00 93.62 91 VAL A C 1
ATOM 726 O O . VAL A 1 91 ? -1.698 -4.038 10.267 1.00 93.62 91 VAL A O 1
ATOM 729 N N . ALA A 1 92 ? -0.637 -3.260 12.088 1.00 93.88 92 ALA A N 1
ATOM 730 C CA . ALA A 1 92 ? -1.845 -2.762 12.748 1.00 93.88 92 ALA A CA 1
ATOM 731 C C . ALA A 1 92 ? -2.571 -1.689 11.917 1.00 93.88 92 ALA A C 1
ATOM 733 O O . ALA A 1 92 ? -3.801 -1.691 11.844 1.00 93.88 92 ALA A O 1
ATOM 734 N N . TYR A 1 93 ? -1.823 -0.810 11.248 1.00 95.44 93 TYR A N 1
ATOM 735 C CA . TYR A 1 93 ? -2.356 0.137 10.271 1.00 95.44 93 TYR A CA 1
ATOM 736 C C . TYR A 1 93 ? -3.101 -0.583 9.143 1.00 95.44 93 TYR A C 1
ATOM 738 O O . TYR A 1 93 ? -4.249 -0.239 8.873 1.00 95.44 93 TYR A O 1
ATOM 746 N N . GLY A 1 94 ? -2.494 -1.607 8.533 1.00 95.12 94 GLY A N 1
ATOM 747 C CA . GLY A 1 94 ? -3.120 -2.379 7.458 1.00 95.12 94 GLY A CA 1
ATOM 748 C C . GLY A 1 94 ? -4.445 -3.014 7.885 1.00 95.12 94 GLY A C 1
ATOM 749 O O . GLY A 1 94 ? -5.449 -2.866 7.193 1.00 95.12 94 GLY A O 1
ATOM 750 N N . VAL A 1 95 ? -4.482 -3.641 9.064 1.00 95.25 95 VAL A N 1
ATOM 751 C CA . VAL A 1 95 ? -5.716 -4.216 9.632 1.00 95.25 95 VAL A CA 1
ATOM 752 C C . VAL A 1 95 ? -6.770 -3.134 9.895 1.00 95.25 95 VAL A C 1
ATOM 754 O O . VAL A 1 95 ? -7.939 -3.310 9.557 1.00 95.25 95 VAL A O 1
ATOM 757 N N . SER A 1 96 ? -6.364 -1.990 10.450 1.00 96.31 96 SER A N 1
ATOM 758 C CA . SER A 1 96 ? -7.282 -0.883 10.759 1.00 96.31 96 SER A CA 1
ATOM 759 C C . SER A 1 96 ? -7.878 -0.256 9.496 1.00 96.31 96 SER A C 1
ATOM 761 O O . SER A 1 96 ? -9.064 0.070 9.460 1.00 96.31 96 SER A O 1
ATOM 763 N N . LEU A 1 97 ? -7.068 -0.121 8.444 1.00 95.81 97 LEU A N 1
ATOM 764 C CA . LEU A 1 97 ? -7.498 0.347 7.132 1.00 95.81 97 LEU A CA 1
ATOM 765 C C . LEU A 1 97 ? -8.506 -0.624 6.501 1.00 95.81 97 LEU A C 1
ATOM 767 O O . LEU A 1 97 ? -9.549 -0.185 6.023 1.00 95.81 97 LEU A O 1
ATOM 771 N N . LEU A 1 98 ? -8.239 -1.935 6.539 1.00 93.94 98 LEU A N 1
ATOM 772 C CA . LEU A 1 98 ? -9.182 -2.949 6.049 1.00 93.94 98 LEU A CA 1
ATOM 773 C C . LEU A 1 98 ? -10.521 -2.868 6.787 1.00 93.94 98 LEU A C 1
ATOM 775 O O . LEU A 1 98 ? -11.562 -2.829 6.136 1.00 93.94 98 LEU A O 1
ATOM 779 N N . ASN A 1 99 ? -10.501 -2.762 8.119 1.00 93.81 99 ASN A N 1
ATOM 780 C CA . ASN A 1 99 ? -11.716 -2.600 8.918 1.00 93.81 99 ASN A CA 1
ATOM 781 C C . ASN A 1 99 ? -12.520 -1.362 8.496 1.00 93.81 99 ASN A C 1
ATOM 783 O O . ASN A 1 99 ? -13.727 -1.444 8.291 1.00 93.81 99 ASN A O 1
ATOM 787 N N . LYS A 1 100 ? -11.848 -0.223 8.301 1.00 93.19 100 LYS A N 1
ATOM 788 C CA . LYS A 1 100 ? -12.498 1.005 7.829 1.00 93.19 100 LYS A CA 1
ATOM 789 C C . LYS A 1 100 ? -13.134 0.830 6.448 1.00 93.19 100 LYS A C 1
ATOM 791 O O . LYS A 1 100 ? -14.261 1.267 6.251 1.00 93.19 100 LYS A O 1
ATOM 796 N N . MET A 1 101 ? -12.436 0.182 5.514 1.00 92.75 101 MET A N 1
ATOM 797 C CA . MET A 1 101 ? -12.962 -0.061 4.165 1.00 92.75 101 MET A CA 1
ATOM 798 C C . MET A 1 101 ? -14.144 -1.040 4.156 1.00 92.75 101 MET A C 1
ATOM 800 O O . MET A 1 101 ? -15.004 -0.940 3.282 1.00 92.75 101 MET A O 1
ATOM 804 N N . LEU A 1 102 ? -14.208 -1.969 5.117 1.00 92.12 102 LEU A N 1
ATOM 805 C CA . LEU A 1 102 ? -15.372 -2.840 5.318 1.00 92.12 102 LEU A CA 1
ATOM 806 C C . LEU A 1 102 ? -16.573 -2.048 5.839 1.00 92.12 102 LEU A C 1
ATOM 808 O O . LEU A 1 102 ? -17.658 -2.146 5.273 1.00 92.12 102 LEU A O 1
ATOM 812 N N . GLU A 1 103 ? -16.369 -1.224 6.870 1.00 90.75 103 GLU A N 1
ATOM 813 C CA . GLU A 1 103 ? -17.407 -0.363 7.459 1.00 90.75 103 GLU A CA 1
ATOM 814 C C . GLU A 1 103 ? -17.978 0.638 6.441 1.00 90.75 103 GLU A C 1
ATOM 816 O O . GLU A 1 103 ? -19.177 0.911 6.435 1.00 90.75 103 GLU A O 1
ATOM 821 N N . SER A 1 104 ? -17.136 1.168 5.548 1.00 88.44 104 SER A N 1
ATOM 822 C CA . SER A 1 104 ? -17.556 2.112 4.508 1.00 88.44 104 SER A CA 1
ATOM 823 C C . SER A 1 104 ? -18.174 1.443 3.272 1.00 88.44 104 SER A C 1
ATOM 825 O O . SER A 1 104 ? -18.693 2.137 2.399 1.00 88.44 104 SER A O 1
ATOM 827 N N . GLY A 1 105 ? -18.138 0.108 3.179 1.00 87.56 105 GLY A N 1
ATOM 828 C CA . GLY A 1 105 ? -18.646 -0.655 2.034 1.00 87.56 105 GLY A CA 1
ATOM 829 C C . GLY A 1 105 ? -17.746 -0.625 0.792 1.00 87.56 105 GLY A C 1
ATOM 830 O O . GLY A 1 105 ? -18.158 -1.087 -0.271 1.00 87.56 105 GLY A O 1
ATOM 831 N N . ASN A 1 106 ? -16.521 -0.103 0.904 1.00 86.00 106 ASN A N 1
ATOM 832 C CA . ASN A 1 106 ? -15.536 -0.073 -0.185 1.00 86.00 106 ASN A CA 1
ATOM 833 C C . ASN A 1 106 ? -14.834 -1.428 -0.375 1.00 86.00 106 ASN A C 1
ATOM 835 O O . ASN A 1 106 ? -14.254 -1.683 -1.429 1.00 86.00 106 ASN A O 1
ATOM 839 N N . LEU A 1 107 ? -14.878 -2.289 0.642 1.00 88.12 107 LEU A N 1
ATOM 840 C CA . LEU A 1 107 ? -14.374 -3.655 0.622 1.00 88.12 107 LEU A CA 1
ATOM 841 C C . LEU A 1 107 ? -15.486 -4.611 1.064 1.00 88.12 107 LEU A C 1
ATOM 843 O O . LEU A 1 107 ? -16.311 -4.286 1.912 1.00 88.12 107 LEU A O 1
ATOM 847 N N . SER A 1 108 ? -15.503 -5.818 0.509 1.00 85.94 108 SER A N 1
ATOM 848 C CA . SER A 1 108 ? -16.343 -6.915 0.991 1.00 85.94 108 SER A CA 1
ATOM 849 C C . SER A 1 108 ? -15.505 -8.181 1.046 1.00 85.94 108 SER A C 1
ATOM 851 O O . SER A 1 108 ? -14.796 -8.496 0.092 1.00 85.94 108 SER A O 1
ATOM 853 N N . ILE A 1 109 ? -15.577 -8.894 2.167 1.00 84.38 109 ILE A N 1
ATOM 854 C CA . ILE A 1 109 ? -14.932 -10.196 2.326 1.00 84.38 109 ILE A CA 1
ATOM 855 C C . ILE A 1 109 ? -15.997 -11.257 2.087 1.00 84.38 109 ILE A C 1
ATOM 857 O O . ILE A 1 109 ? -17.019 -11.286 2.771 1.00 84.38 109 ILE A O 1
ATOM 861 N N . ILE A 1 110 ? -15.755 -12.111 1.098 1.00 82.81 110 ILE A N 1
ATOM 862 C CA . ILE A 1 110 ? -16.570 -13.295 0.849 1.00 82.81 110 ILE A CA 1
ATOM 863 C C . ILE A 1 110 ? -15.878 -14.438 1.571 1.00 82.81 110 ILE A C 1
ATOM 865 O O . ILE A 1 110 ? -14.730 -14.758 1.263 1.00 82.81 110 ILE A O 1
ATOM 869 N N . ILE A 1 111 ? -16.562 -15.010 2.554 1.00 78.25 111 ILE A N 1
ATOM 870 C CA . ILE A 1 111 ? -16.068 -16.176 3.271 1.00 78.25 111 ILE A CA 1
ATOM 871 C C . ILE A 1 111 ? -16.658 -17.403 2.586 1.00 78.25 111 ILE A C 1
ATOM 873 O O . ILE A 1 111 ? -17.877 -17.523 2.480 1.00 78.25 111 ILE A O 1
ATOM 877 N N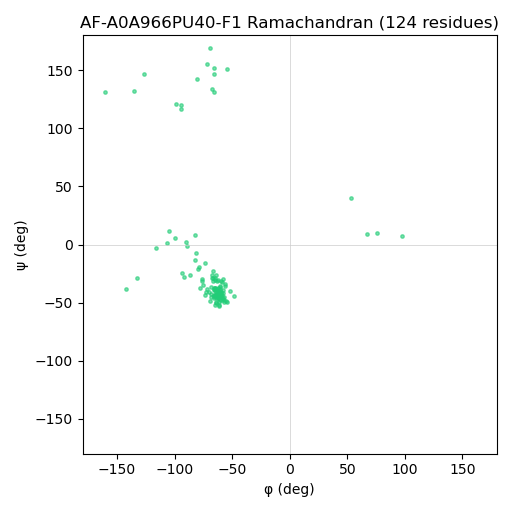 . ASP A 1 112 ? -15.784 -18.267 2.082 1.00 80.00 112 ASP A N 1
ATOM 878 C CA . ASP A 1 112 ? -16.176 -19.580 1.578 1.00 80.00 112 ASP A CA 1
ATOM 879 C C . ASP A 1 112 ? -16.644 -20.446 2.760 1.00 80.00 112 ASP A C 1
ATOM 881 O O . ASP A 1 112 ? -15.990 -20.463 3.807 1.00 80.00 112 ASP A O 1
ATOM 885 N N . GLU A 1 113 ? -17.775 -21.139 2.631 1.00 71.00 113 GLU A N 1
ATOM 886 C CA . GLU A 1 113 ? -18.349 -21.957 3.714 1.00 71.00 113 GLU A CA 1
ATOM 887 C C . GLU A 1 113 ? -17.373 -23.061 4.159 1.00 71.00 113 GLU A C 1
ATOM 889 O O . GLU A 1 113 ? -17.271 -23.359 5.352 1.00 71.00 113 GLU A O 1
ATOM 894 N N .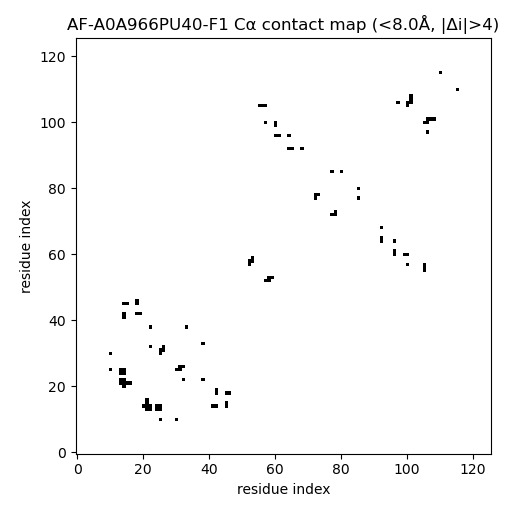 ASP A 1 114 ? -16.558 -23.572 3.233 1.00 72.25 114 ASP A N 1
ATOM 895 C CA . ASP A 1 114 ? -15.496 -24.541 3.520 1.00 72.25 114 ASP A CA 1
ATOM 896 C C . ASP A 1 114 ? -14.367 -23.942 4.387 1.00 72.25 114 ASP A C 1
ATOM 898 O O . ASP A 1 114 ? -13.725 -24.644 5.170 1.00 72.25 114 ASP A O 1
ATOM 902 N N . ALA A 1 115 ? -14.121 -22.631 4.297 1.00 64.94 115 ALA A N 1
ATOM 903 C CA . ALA A 1 115 ? -13.122 -21.947 5.120 1.00 64.94 115 ALA A CA 1
ATOM 904 C C . ALA A 1 115 ? -13.608 -21.715 6.563 1.00 64.94 115 ALA A C 1
ATOM 906 O O . ALA A 1 115 ? -12.791 -21.719 7.485 1.00 64.94 115 ALA A O 1
ATOM 907 N N . LEU A 1 116 ? -14.922 -21.552 6.766 1.00 61.53 116 LEU A N 1
ATOM 908 C CA . LEU A 1 116 ? -15.547 -21.415 8.091 1.00 61.53 116 LEU A CA 1
ATOM 909 C C . LEU A 1 116 ? -15.522 -22.721 8.885 1.00 61.53 116 LEU A C 1
ATOM 911 O O . LEU A 1 116 ? -15.243 -22.694 10.082 1.00 61.53 116 LEU A O 1
ATOM 915 N N . LEU A 1 117 ? -15.772 -23.853 8.223 1.00 63.19 117 LEU A N 1
ATOM 916 C CA . LEU A 1 117 ? -15.744 -25.175 8.857 1.00 63.19 117 LEU A CA 1
ATOM 917 C C . LEU A 1 117 ? -14.352 -25.504 9.420 1.00 63.19 117 LEU A C 1
ATOM 919 O O . LEU A 1 117 ? -14.238 -25.949 10.557 1.00 63.19 117 LEU A O 1
ATOM 923 N N . ASN A 1 118 ? -13.291 -25.177 8.677 1.00 60.75 118 ASN A N 1
ATOM 924 C CA . ASN A 1 118 ? -11.910 -25.384 9.128 1.00 60.75 118 ASN A CA 1
ATOM 925 C C . ASN A 1 118 ? -11.506 -24.488 10.313 1.00 60.75 118 ASN A C 1
ATOM 927 O O . ASN A 1 118 ? -10.599 -24.840 11.057 1.00 60.75 118 ASN A O 1
ATOM 931 N N . TRP A 1 119 ? -12.133 -23.320 10.490 1.00 59.38 119 TRP A N 1
ATOM 932 C CA . TRP A 1 119 ? -11.876 -22.452 11.648 1.00 59.38 119 TRP A CA 1
ATOM 933 C C . TRP A 1 119 ? -12.535 -22.979 12.926 1.00 59.38 119 TRP A C 1
ATOM 935 O O . TRP A 1 119 ? -11.952 -22.854 13.998 1.00 59.38 119 TRP A O 1
ATOM 945 N N . GLN A 1 120 ? -13.715 -23.594 12.815 1.00 55.75 120 GLN A N 1
ATOM 946 C CA . GLN A 1 120 ? -14.416 -24.177 13.963 1.00 55.75 120 GLN A CA 1
ATOM 947 C C . GLN A 1 120 ? -13.692 -25.406 14.526 1.00 55.75 120 GLN A C 1
ATOM 949 O O . GLN A 1 120 ? -13.621 -25.552 15.740 1.00 55.75 120 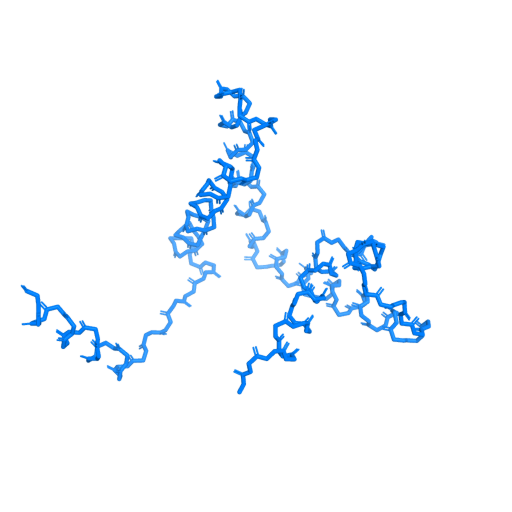GLN A O 1
ATOM 954 N N . GLU A 1 121 ? -13.089 -26.241 13.675 1.00 55.75 121 GLU A N 1
ATOM 955 C CA . GLU A 1 121 ? -12.305 -27.399 14.135 1.00 55.75 121 GLU A CA 1
ATOM 956 C C . GLU A 1 121 ? -11.049 -26.989 14.928 1.00 55.75 121 GLU A C 1
ATOM 958 O O . GLU A 1 121 ? -10.651 -27.689 15.851 1.00 55.75 121 GLU A O 1
ATOM 963 N N . VAL A 1 122 ? -10.447 -25.832 14.624 1.00 55.03 122 VAL A N 1
ATOM 964 C CA . VAL A 1 122 ? -9.249 -25.341 15.332 1.00 55.03 122 VAL A CA 1
ATOM 965 C C . VAL A 1 122 ? -9.585 -24.770 16.715 1.00 55.03 122 VAL A C 1
ATOM 967 O O . VAL A 1 122 ? -8.765 -24.878 17.621 1.00 55.03 122 VAL A O 1
ATOM 970 N N . GLU A 1 123 ? -10.775 -24.192 16.903 1.00 49.97 123 GLU A N 1
ATOM 971 C CA . GLU A 1 123 ? -11.222 -23.695 18.216 1.00 49.97 123 GLU A CA 1
ATOM 972 C C . GLU A 1 123 ? -11.741 -24.809 19.144 1.00 49.97 123 GLU A C 1
A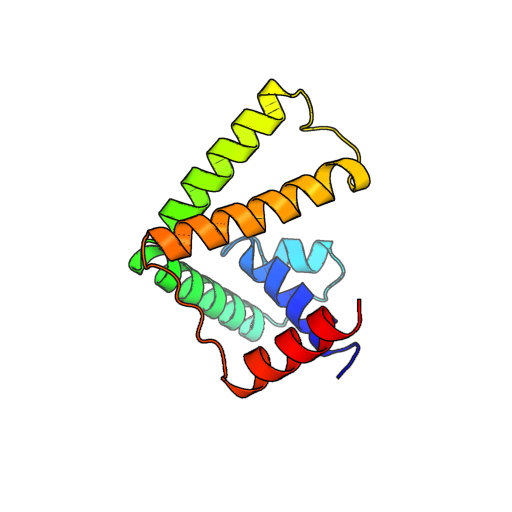TOM 974 O O . GLU A 1 123 ? -11.768 -24.619 20.358 1.00 49.97 123 GLU A O 1
ATOM 979 N N . GLU A 1 124 ? -12.147 -25.967 18.611 1.00 51.06 124 GLU A N 1
ATOM 980 C CA . GLU A 1 124 ? -12.588 -27.116 19.423 1.00 51.06 124 GLU A CA 1
ATOM 981 C C . GLU A 1 124 ? -11.425 -27.976 19.960 1.00 51.06 124 GLU A C 1
ATOM 983 O O . GLU A 1 124 ? -11.631 -28.773 20.880 1.00 51.06 124 GLU A O 1
ATOM 988 N N . ASP A 1 125 ? -10.211 -27.786 19.432 1.00 48.84 125 ASP A N 1
ATOM 989 C CA . ASP A 1 125 ? -8.993 -28.524 19.799 1.00 48.84 125 ASP A CA 1
ATOM 990 C C . ASP A 1 125 ? -8.057 -27.769 20.789 1.00 48.84 125 ASP A C 1
ATOM 992 O O . ASP A 1 125 ? -6.979 -28.283 21.117 1.00 48.84 125 ASP A O 1
ATOM 996 N N . GLU A 1 126 ? -8.452 -26.592 21.310 1.00 42.03 126 GLU A N 1
ATOM 997 C CA . GLU A 1 126 ? -7.781 -25.853 22.417 1.00 42.03 126 GLU A CA 1
ATOM 998 C C . GLU A 1 126 ? -8.517 -25.966 23.769 1.00 42.03 126 GLU A C 1
ATOM 1000 O O . GLU A 1 126 ? -7.816 -26.084 24.809 1.00 42.03 126 GLU A O 1
#

pLDDT: mean 86.5, std 13.31, range [42.03, 97.19]

Radius of gyration: 18.47 Å; Cα contacts (8 Å, |Δi|>4): 56; chains: 1; bounding box: 36×41×46 Å

Foldseek 3Di:
DPPPVVLVVVLLVLCLVDLVCSQVSSVVVPDDRDPPVVNVVSSVVSVVVVVVCVVLCLVVLLVVLVVVLVVVCVVVVNPPPDPVVCVVVVVVSVVVSVVVCVVVVSDDDDDDPVNVVVVVVVVVVD

Sequence (126 aa):
MSDTESVVDKRLFYLMLSIGQGQEFANFMGFSNPSNDVEQAEIYDVASRWALFVNQGVLESIEESANWVLDFLDKSNKLSNPKEEVLPLFVAYGVSLLNKMLESGNLSIIIDEDALLNWQEVEEDE

Secondary structure (DSSP, 8-state):
--SHHHHHHHHHHHHHT-TTTHHHHHHHTTPPPPPHHHHHHHHHHHHHHHHHHHHTTHHHHHHHHHHHHHHHHHHTT-TT--HHHHHHHHHHHHHHHHHHHHHTTS--PPPPHHHHHHHHHHHHT-

Solvent-accessible surface area (backbone atoms only — not comparable to full-atom values): 7327 Å² total; per-residue (Å²): 140,82,61,66,65,60,52,51,52,52,43,51,52,33,34,62,75,27,66,90,49,6,65,60,49,24,36,75,74,72,43,80,80,67,56,70,73,56,46,54,52,52,37,51,50,40,44,53,55,51,51,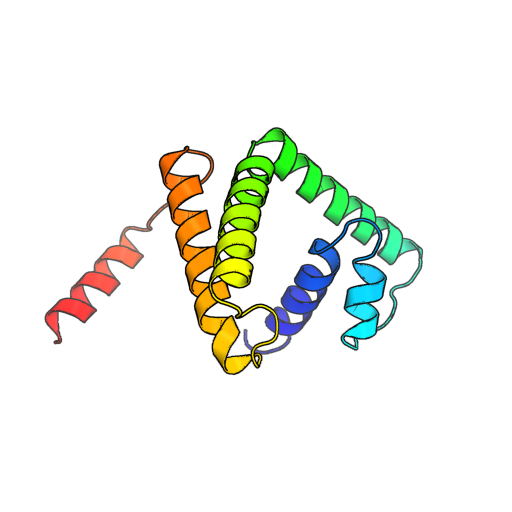50,35,53,78,59,53,45,46,60,58,50,53,55,53,50,51,54,50,50,54,48,28,59,77,64,73,47,80,83,55,59,67,83,74,45,48,64,53,56,52,51,48,52,56,52,50,51,52,51,32,44,78,72,64,70,42,82,88,84,79,54,70,75,60,53,56,60,52,53,57,59,67,74,75,114